Protein AF-A0A0K8Q2C2-F1 (afdb_monomer_lite)

Sequence (128 aa):
MTALRSRTLRSPFVLIAGAVLIWFVTAFLIWPNANLLIATFFPNGAFSLRAVDKLLSSPRAMRSLGNSFLLALALSVTVNIVGVFIVLVTGYFRIRGARLLWLGYATTFIYGGIVLAAGYKFIYGPDG

Radius of gyration: 24.02 Å; chains: 1; bounding box: 48×55×51 Å

Secondary structure (DSSP, 8-state):
--TTHHHHTT-HHHHHHHHHHHHHHIIIIIHHHHHHHHHHH-GGGS---HHHHHHHT-HHHHHHHHHHHHHHHHHHHHHHHHHHHHHIIIIIS--TTHHHHHHHHHHTTTS-HHHHHHHHHHHHTTT-

Structure (mmCIF, N/CA/C/O backbone):
data_AF-A0A0K8Q2C2-F1
#
_entry.id   AF-A0A0K8Q2C2-F1
#
loop_
_atom_site.group_PDB
_atom_site.id
_atom_site.type_symbol
_atom_site.label_atom_id
_atom_site.label_alt_id
_atom_site.label_comp_id
_atom_site.label_asym_id
_atom_site.label_entity_id
_atom_site.label_seq_id
_atom_site.pdbx_PDB_ins_code
_atom_site.Cartn_x
_atom_site.Cartn_y
_atom_site.Cartn_z
_atom_site.occupancy
_atom_site.B_iso_or_equiv
_atom_site.auth_seq_id
_atom_site.auth_comp_id
_atom_site.auth_asym_id
_atom_site.auth_atom_id
_atom_site.pdbx_PDB_model_num
ATOM 1 N N . MET A 1 1 ? -14.617 -31.394 -7.134 1.00 49.84 1 MET A N 1
ATOM 2 C CA . MET A 1 1 ? -14.225 -30.023 -7.556 1.00 49.84 1 MET A CA 1
ATOM 3 C C . MET A 1 1 ? -13.998 -29.858 -9.071 1.00 49.84 1 MET A C 1
ATOM 5 O O . MET A 1 1 ? -13.701 -28.758 -9.509 1.00 49.84 1 MET A O 1
ATOM 9 N N . THR A 1 2 ? -14.199 -30.884 -9.905 1.00 54.44 2 THR A N 1
ATOM 10 C CA . THR A 1 2 ? -13.995 -30.831 -11.372 1.00 54.44 2 THR A CA 1
ATOM 11 C C . THR A 1 2 ? -15.248 -30.462 -12.184 1.00 54.44 2 THR A C 1
ATOM 13 O O . THR A 1 2 ? -15.125 -29.980 -13.305 1.00 54.44 2 THR A O 1
ATOM 16 N N . ALA A 1 3 ? -16.454 -30.607 -11.621 1.00 52.19 3 ALA A N 1
ATOM 17 C CA . ALA A 1 3 ? -17.717 -30.387 -12.342 1.00 52.19 3 ALA A CA 1
ATOM 18 C C . ALA A 1 3 ? -18.178 -28.913 -12.436 1.00 52.19 3 ALA A C 1
ATOM 20 O O . ALA A 1 3 ? -18.940 -28.562 -13.330 1.00 52.19 3 ALA A O 1
ATOM 21 N N . LEU A 1 4 ? -17.707 -28.027 -11.548 1.00 55.41 4 LEU A N 1
ATOM 22 C CA . LEU A 1 4 ? -18.048 -26.592 -11.585 1.00 55.41 4 LEU A CA 1
ATOM 23 C C . LEU A 1 4 ? -17.277 -25.834 -12.680 1.00 55.41 4 LEU A C 1
ATOM 25 O O . LEU A 1 4 ? -17.818 -24.914 -13.288 1.00 55.41 4 LEU A O 1
ATOM 29 N N . ARG A 1 5 ? -16.046 -26.267 -12.989 1.00 56.41 5 ARG A N 1
ATOM 30 C CA . ARG A 1 5 ? -15.180 -25.656 -14.015 1.00 56.41 5 ARG A CA 1
ATOM 31 C C . ARG A 1 5 ? -15.726 -25.841 -15.435 1.00 56.41 5 ARG A C 1
ATOM 33 O O . ARG A 1 5 ? -15.499 -24.997 -16.293 1.00 56.41 5 ARG A O 1
ATOM 40 N N . SER A 1 6 ? -16.461 -26.925 -15.688 1.00 56.03 6 SER A N 1
ATOM 41 C CA . SER A 1 6 ? -16.988 -27.243 -17.020 1.00 56.03 6 SER A CA 1
ATOM 42 C C . SER A 1 6 ? -18.302 -26.531 -17.361 1.00 56.03 6 SER A C 1
ATOM 44 O O . SER A 1 6 ? -18.624 -26.431 -18.542 1.00 56.03 6 SER A O 1
ATOM 46 N N . ARG A 1 7 ? -19.052 -26.005 -16.377 1.00 57.38 7 ARG A N 1
ATOM 47 C CA . ARG A 1 7 ? -20.263 -25.194 -16.628 1.00 57.38 7 ARG A CA 1
ATOM 48 C C . ARG A 1 7 ? -19.959 -23.710 -16.844 1.00 57.38 7 ARG A C 1
ATOM 50 O O . ARG A 1 7 ? -20.588 -23.099 -17.700 1.00 57.38 7 ARG A O 1
ATOM 57 N N . THR A 1 8 ? -18.990 -23.136 -16.131 1.00 59.12 8 THR A N 1
ATOM 58 C CA . THR A 1 8 ? -18.633 -21.710 -16.268 1.00 59.12 8 THR A CA 1
ATOM 59 C C . THR A 1 8 ? -17.943 -21.392 -17.598 1.00 59.12 8 THR A C 1
ATOM 61 O O . THR A 1 8 ? -18.231 -20.360 -18.198 1.00 59.12 8 THR A O 1
ATOM 64 N N . LEU A 1 9 ? -17.123 -22.314 -18.120 1.00 58.50 9 LEU A N 1
ATOM 65 C CA . LEU A 1 9 ? -16.446 -22.195 -19.423 1.00 58.50 9 LEU A CA 1
ATOM 66 C C . LEU A 1 9 ? -17.370 -22.372 -20.644 1.00 58.50 9 LEU A C 1
ATOM 68 O O . LEU A 1 9 ? -16.919 -22.201 -21.769 1.00 58.50 9 LEU A O 1
ATOM 72 N N . ARG A 1 10 ? -18.646 -22.732 -20.451 1.00 62.50 10 ARG A N 1
ATOM 73 C CA . ARG A 1 10 ? -19.615 -22.905 -21.551 1.00 62.50 10 ARG A CA 1
ATOM 74 C C . ARG A 1 10 ? -20.458 -21.667 -21.820 1.00 62.50 10 ARG A C 1
ATOM 76 O O . ARG A 1 10 ? -21.083 -21.594 -22.872 1.00 62.50 10 ARG A O 1
ATOM 83 N N . SER A 1 11 ? -20.509 -20.713 -20.887 1.00 77.31 11 SER A N 1
ATOM 84 C CA . SER A 1 11 ? -21.263 -19.485 -21.130 1.00 77.31 11 SER A CA 1
ATOM 85 C C . SER A 1 11 ? -20.397 -18.517 -21.951 1.00 77.31 11 SER A C 1
ATOM 87 O O . SER A 1 11 ? -19.309 -18.147 -21.495 1.00 77.31 11 SER A O 1
ATOM 89 N N . PRO A 1 12 ? -20.845 -18.091 -23.146 1.00 81.50 12 PRO A N 1
ATOM 90 C CA . PRO A 1 12 ? -20.072 -17.176 -23.985 1.00 81.50 12 PRO A CA 1
ATOM 91 C C . PRO A 1 12 ? -19.827 -15.840 -23.272 1.00 81.50 12 PRO A C 1
ATOM 93 O O . PRO A 1 12 ? -18.768 -15.243 -23.419 1.00 81.50 12 PRO A O 1
ATOM 96 N N . PHE A 1 13 ? -20.759 -15.418 -22.413 1.00 87.00 13 PHE A N 1
ATOM 97 C CA . PHE A 1 13 ? -20.643 -14.195 -21.626 1.00 87.00 13 PHE A CA 1
ATOM 98 C C . PHE A 1 13 ? -19.473 -14.219 -20.629 1.00 87.00 13 PHE A C 1
ATOM 100 O O . PHE A 1 13 ? -18.710 -13.260 -20.573 1.00 87.00 13 PHE A O 1
ATOM 107 N N . VAL A 1 14 ? -19.275 -15.311 -19.877 1.00 87.75 14 VAL A N 1
ATOM 108 C CA . VAL A 1 14 ? -18.143 -15.422 -18.931 1.00 87.75 14 VAL A CA 1
ATOM 109 C C . VAL A 1 14 ? -16.810 -15.499 -19.668 1.00 87.75 14 VAL A C 1
ATOM 111 O O . VAL A 1 14 ? -15.824 -14.944 -19.191 1.00 87.75 14 VAL A O 1
ATOM 114 N N . LEU A 1 15 ? -16.771 -16.139 -20.840 1.00 88.44 15 LEU A N 1
ATOM 115 C CA . LEU A 1 15 ? -15.564 -16.170 -21.668 1.00 88.44 15 LEU A CA 1
ATOM 116 C C . LEU A 1 15 ? -15.198 -14.773 -22.177 1.00 88.44 15 LEU A C 1
ATOM 118 O O . LEU A 1 15 ? -14.040 -14.377 -22.069 1.00 88.44 15 LEU A O 1
ATOM 122 N N . ILE A 1 16 ? -16.178 -14.011 -22.668 1.00 92.38 16 ILE A N 1
ATOM 123 C CA . ILE A 1 16 ? -15.970 -12.631 -23.127 1.00 92.38 16 ILE A CA 1
ATOM 124 C C . ILE A 1 16 ? -15.552 -11.737 -21.957 1.00 92.38 16 ILE A C 1
ATOM 126 O O . ILE A 1 16 ? -14.543 -11.045 -22.053 1.00 92.38 16 ILE A O 1
ATOM 130 N N . ALA A 1 17 ? -16.270 -11.783 -20.831 1.00 92.62 17 ALA A N 1
ATOM 131 C CA . ALA A 1 17 ? -15.926 -11.007 -19.641 1.00 92.62 17 ALA A CA 1
ATOM 132 C C . ALA A 1 17 ? -14.525 -11.361 -19.115 1.00 92.62 17 ALA A C 1
ATOM 134 O O . ALA A 1 17 ? -13.750 -10.471 -18.769 1.00 92.62 17 ALA A O 1
ATOM 135 N N . GLY A 1 18 ? -14.169 -12.648 -19.114 1.00 93.19 18 GLY A N 1
ATOM 136 C CA . GLY A 1 18 ? -12.834 -13.120 -18.758 1.00 93.19 18 GLY A CA 1
ATOM 137 C C . GLY A 1 18 ? -11.759 -12.621 -19.722 1.00 93.19 18 GLY A C 1
ATOM 138 O O . GLY A 1 18 ? -10.721 -12.145 -19.273 1.00 93.19 18 GLY A O 1
ATOM 139 N N . ALA A 1 19 ? -12.011 -12.662 -21.032 1.00 94.44 19 ALA A N 1
ATOM 140 C CA . ALA A 1 19 ? -11.087 -12.148 -22.041 1.00 94.44 19 ALA A CA 1
ATOM 141 C C . ALA A 1 19 ? -10.873 -10.632 -21.903 1.00 94.44 19 ALA A C 1
ATOM 143 O O . ALA A 1 19 ? -9.731 -10.175 -21.931 1.00 94.44 19 ALA A O 1
ATOM 144 N N . VAL A 1 20 ? -11.944 -9.863 -21.679 1.00 96.44 20 VAL A N 1
ATOM 145 C CA . VAL A 1 20 ? -11.869 -8.414 -21.426 1.00 96.44 20 VAL A CA 1
ATOM 146 C C . VAL A 1 20 ? -11.095 -8.125 -20.143 1.00 96.44 20 VAL A C 1
ATOM 148 O O . VAL A 1 20 ? -10.234 -7.250 -20.144 1.00 96.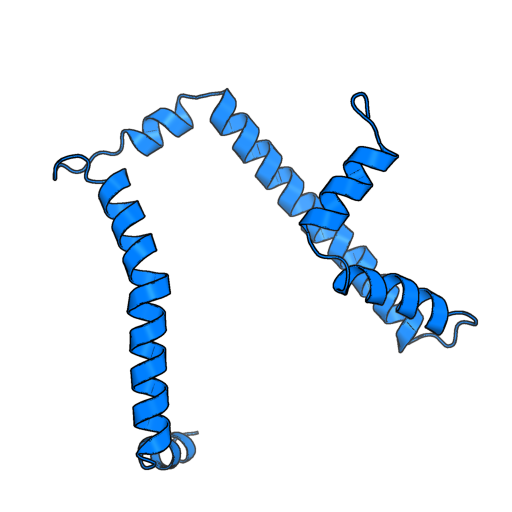44 20 VAL A O 1
ATOM 151 N N . LEU A 1 21 ? -11.344 -8.873 -19.065 1.00 95.94 21 LEU A N 1
ATOM 152 C CA . LEU A 1 21 ? -10.621 -8.709 -17.805 1.00 95.94 21 LEU A CA 1
ATOM 153 C C . LEU A 1 21 ? -9.127 -9.017 -17.973 1.00 95.94 21 LEU A C 1
ATOM 155 O O . LEU A 1 21 ? -8.291 -8.244 -17.513 1.00 95.94 21 LEU A O 1
ATOM 159 N N . ILE A 1 22 ? -8.784 -10.114 -18.654 1.00 96.50 22 ILE A N 1
ATOM 160 C CA . ILE A 1 22 ? -7.392 -10.488 -18.934 1.00 96.50 22 ILE A CA 1
ATOM 161 C C . ILE A 1 22 ? -6.712 -9.407 -19.774 1.00 96.50 22 ILE A C 1
ATOM 163 O O . ILE A 1 22 ? -5.602 -8.990 -19.442 1.00 96.50 22 ILE A O 1
ATOM 167 N N . TRP A 1 23 ? -7.374 -8.927 -20.828 1.00 96.69 23 TRP A N 1
ATOM 168 C CA . TRP A 1 23 ? -6.863 -7.836 -21.653 1.00 96.69 23 TRP A CA 1
ATOM 169 C C . TRP A 1 23 ? -6.648 -6.566 -20.825 1.00 96.69 23 TRP A C 1
ATOM 171 O O . TRP A 1 23 ? -5.570 -5.981 -20.885 1.00 96.69 23 TRP A O 1
ATOM 181 N N . PHE A 1 24 ? -7.617 -6.188 -19.988 1.00 97.50 24 PHE A N 1
ATOM 182 C CA . PHE A 1 24 ? -7.540 -5.000 -19.141 1.00 97.50 24 PHE A CA 1
ATOM 183 C C . PHE A 1 24 ? -6.396 -5.094 -18.124 1.00 97.50 24 PHE A C 1
ATOM 185 O O . PHE A 1 24 ? -5.568 -4.190 -18.038 1.00 97.50 24 PHE A O 1
ATOM 192 N N . VAL A 1 25 ? -6.290 -6.209 -17.395 1.00 97.06 25 VAL A N 1
ATOM 193 C CA . VAL A 1 25 ? -5.190 -6.445 -16.445 1.00 97.06 25 VAL A CA 1
ATOM 194 C C . VAL A 1 25 ? -3.844 -6.419 -17.170 1.00 97.06 25 VAL A C 1
ATOM 196 O O . VAL A 1 25 ? -2.897 -5.792 -16.697 1.00 97.06 25 VAL A O 1
ATOM 199 N N . THR A 1 26 ? -3.752 -7.046 -18.341 1.00 96.50 26 THR A N 1
ATOM 200 C CA . THR A 1 26 ? -2.500 -7.085 -19.103 1.00 96.50 26 THR A CA 1
ATOM 201 C C . THR A 1 26 ? -2.106 -5.695 -19.599 1.00 96.50 26 THR A C 1
ATOM 203 O O . THR A 1 26 ? -0.965 -5.283 -19.401 1.00 96.50 26 THR A O 1
ATOM 206 N N . ALA A 1 27 ? -3.038 -4.948 -20.188 1.00 95.94 27 ALA A N 1
ATOM 207 C CA . ALA A 1 27 ? -2.773 -3.642 -20.782 1.00 95.94 27 ALA A CA 1
ATOM 208 C C . ALA A 1 27 ? -2.518 -2.547 -19.736 1.00 95.94 27 ALA A C 1
ATOM 210 O O . ALA A 1 27 ? -1.608 -1.740 -19.910 1.00 95.94 27 ALA A O 1
ATOM 211 N N . PHE A 1 28 ? -3.292 -2.517 -18.647 1.00 96.06 28 PHE A N 1
ATOM 212 C CA . PHE A 1 28 ? -3.257 -1.414 -17.678 1.00 96.06 28 PHE A CA 1
ATOM 213 C C . PHE A 1 28 ? -2.453 -1.712 -16.417 1.00 96.06 28 PHE A C 1
ATOM 215 O O . PHE A 1 28 ? -2.022 -0.777 -15.748 1.00 96.06 28 PHE A O 1
ATOM 222 N N . LEU A 1 29 ? -2.232 -2.985 -16.082 1.00 94.88 29 LEU A N 1
ATOM 223 C CA . LEU A 1 29 ? -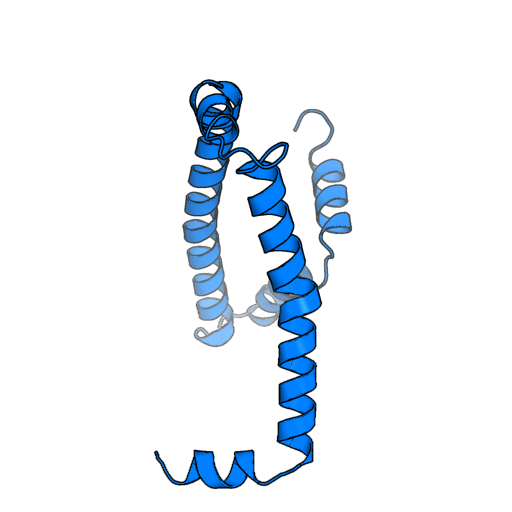1.489 -3.362 -14.881 1.00 94.88 29 LEU A CA 1
ATOM 224 C C . LEU A 1 29 ? -0.126 -3.954 -15.238 1.00 94.88 29 LEU A C 1
ATOM 226 O O . LEU A 1 29 ? 0.893 -3.476 -14.748 1.00 94.88 29 LEU A O 1
ATOM 230 N N . ILE A 1 30 ? -0.076 -4.954 -16.118 1.00 96.31 30 ILE A N 1
ATOM 231 C CA . ILE A 1 30 ? 1.175 -5.676 -16.400 1.00 96.31 30 ILE A CA 1
ATOM 232 C C . ILE A 1 30 ? 2.091 -4.862 -17.318 1.00 96.31 30 ILE A C 1
ATOM 234 O O . ILE A 1 30 ? 3.247 -4.626 -16.974 1.00 96.31 30 ILE A O 1
ATOM 238 N N . TRP A 1 31 ? 1.582 -4.400 -18.462 1.00 95.62 31 TRP A N 1
ATOM 239 C CA . TRP A 1 31 ? 2.365 -3.693 -19.478 1.00 95.62 31 TRP A CA 1
ATOM 240 C C . TRP A 1 31 ? 3.105 -2.442 -18.963 1.00 95.62 31 TRP A C 1
ATOM 242 O O . TRP A 1 31 ? 4.310 -2.341 -19.204 1.00 95.62 31 TRP A O 1
ATOM 252 N N . PRO A 1 32 ? 2.480 -1.499 -18.224 1.00 95.94 32 PRO A N 1
ATOM 253 C CA . PRO A 1 32 ? 3.202 -0.328 -17.720 1.00 95.94 32 PRO A CA 1
ATOM 254 C C . PRO A 1 32 ? 4.283 -0.691 -16.694 1.00 95.94 32 PRO A C 1
ATOM 256 O O . PRO A 1 32 ? 5.371 -0.121 -16.737 1.00 95.94 32 PRO A O 1
ATOM 259 N N . ASN A 1 33 ? 4.028 -1.667 -15.815 1.00 96.12 33 ASN A N 1
ATOM 260 C CA . ASN A 1 33 ? 5.026 -2.124 -14.844 1.00 96.12 33 ASN A CA 1
ATOM 261 C C . ASN A 1 33 ? 6.188 -2.857 -15.532 1.00 96.12 33 ASN A C 1
ATOM 263 O O . ASN A 1 33 ? 7.346 -2.637 -15.181 1.00 96.12 33 ASN A O 1
ATOM 267 N N . ALA A 1 34 ? 5.907 -3.668 -16.554 1.00 94.25 34 ALA A N 1
ATOM 268 C CA . ALA A 1 34 ? 6.939 -4.306 -17.366 1.00 94.25 34 ALA A CA 1
ATOM 269 C C . ALA A 1 34 ? 7.812 -3.264 -18.086 1.00 94.25 34 ALA A C 1
ATOM 271 O O . ALA A 1 34 ? 9.037 -3.352 -18.030 1.00 94.25 34 ALA A O 1
ATOM 272 N N . ASN A 1 35 ? 7.205 -2.235 -18.6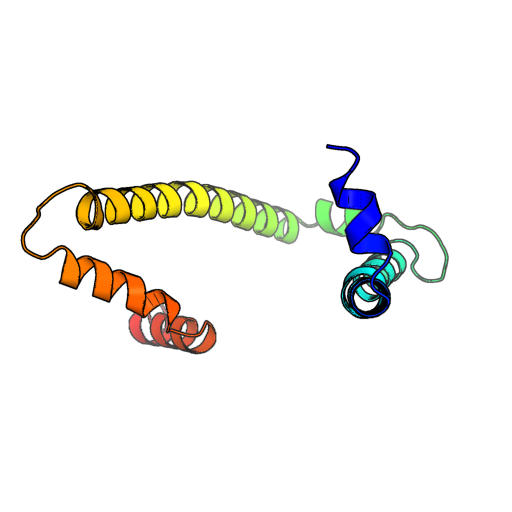86 1.00 93.62 35 ASN A N 1
ATOM 273 C CA . ASN A 1 35 ? 7.948 -1.146 -19.324 1.00 93.62 35 ASN A CA 1
ATOM 274 C C . ASN A 1 35 ? 8.806 -0.355 -18.333 1.00 93.62 35 ASN A C 1
ATOM 276 O O . ASN A 1 35 ? 9.934 -0.003 -18.666 1.00 93.62 35 ASN A O 1
ATOM 280 N N . LEU A 1 36 ? 8.314 -0.109 -17.114 1.00 92.44 36 LEU A N 1
ATOM 281 C CA . LEU A 1 36 ? 9.099 0.522 -16.049 1.00 92.44 36 LEU A CA 1
ATOM 282 C C . LEU A 1 36 ? 10.353 -0.311 -15.745 1.00 92.44 36 LEU A C 1
ATOM 284 O O . LEU A 1 36 ? 11.462 0.228 -15.712 1.00 92.44 36 LEU A O 1
ATOM 288 N N . LEU A 1 37 ? 10.198 -1.627 -15.580 1.00 91.50 37 LEU A N 1
ATOM 289 C CA . LEU A 1 37 ? 11.322 -2.529 -15.326 1.00 91.50 37 LEU A CA 1
ATOM 290 C C . LEU A 1 37 ? 12.316 -2.532 -16.492 1.00 91.50 37 LEU A C 1
ATOM 292 O O . LEU A 1 37 ? 13.516 -2.396 -16.260 1.00 91.50 37 LEU A O 1
ATOM 296 N N . ILE A 1 38 ? 11.837 -2.612 -17.737 1.00 90.69 38 ILE A N 1
ATOM 297 C CA . ILE A 1 38 ? 12.693 -2.563 -18.931 1.00 90.69 38 ILE A CA 1
ATOM 298 C C . ILE A 1 38 ? 13.449 -1.232 -18.995 1.00 90.69 38 ILE A C 1
ATOM 300 O O . ILE A 1 38 ? 14.664 -1.236 -19.152 1.00 90.69 38 ILE A O 1
ATOM 304 N N . ALA A 1 39 ? 12.781 -0.095 -18.797 1.00 88.75 39 ALA A N 1
ATOM 305 C CA . ALA A 1 39 ? 13.432 1.216 -18.793 1.00 88.75 39 ALA A CA 1
ATOM 306 C C . ALA A 1 39 ? 14.473 1.364 -17.666 1.00 88.75 39 ALA A C 1
ATOM 308 O O . ALA A 1 39 ? 15.475 2.057 -17.832 1.00 88.75 39 ALA A O 1
ATOM 309 N N . THR A 1 40 ? 14.253 0.699 -16.528 1.00 89.12 40 THR A N 1
ATOM 310 C CA . THR A 1 40 ? 15.150 0.758 -15.364 1.00 89.12 40 THR A CA 1
ATOM 311 C C . THR A 1 40 ? 16.378 -0.136 -15.525 1.00 89.12 40 THR A C 1
ATOM 313 O O . THR A 1 40 ? 17.485 0.287 -15.189 1.00 89.12 40 THR A O 1
ATOM 316 N N . PHE A 1 41 ? 16.194 -1.359 -16.032 1.00 90.56 41 PHE A N 1
ATOM 317 C CA . PHE A 1 41 ? 17.244 -2.379 -16.114 1.00 90.56 41 PHE A CA 1
ATOM 318 C C . PHE A 1 41 ? 17.880 -2.513 -17.500 1.00 90.56 41 PHE A C 1
ATOM 320 O O . PHE A 1 41 ? 18.971 -3.061 -17.588 1.00 90.56 41 PHE A O 1
ATOM 327 N N . PHE A 1 42 ? 17.256 -2.010 -18.567 1.00 89.31 42 PHE A N 1
ATOM 328 C CA . PHE A 1 42 ? 17.790 -2.005 -19.936 1.00 89.31 42 PHE A CA 1
ATOM 329 C C . PHE A 1 42 ? 17.877 -0.585 -20.524 1.00 89.31 42 PHE A C 1
ATOM 331 O O . PHE A 1 42 ? 17.308 -0.317 -21.590 1.00 89.31 42 PHE A O 1
ATOM 338 N N . PRO A 1 43 ? 18.581 0.360 -19.870 1.00 80.81 43 PRO A N 1
ATOM 339 C CA . PRO A 1 43 ? 18.789 1.680 -20.448 1.00 80.81 43 PRO A CA 1
ATOM 340 C C . PRO A 1 43 ? 19.524 1.541 -21.791 1.00 80.81 43 PRO A C 1
ATOM 342 O O . PRO A 1 43 ? 20.625 0.997 -21.860 1.00 80.81 43 PRO A O 1
ATOM 345 N N . ASN A 1 44 ? 18.903 2.025 -22.868 1.00 80.06 44 ASN A N 1
ATOM 346 C CA . ASN A 1 44 ? 19.413 1.945 -24.245 1.00 80.06 44 ASN A CA 1
ATOM 347 C C . ASN A 1 44 ? 19.614 0.511 -24.782 1.00 80.06 44 ASN A C 1
ATOM 349 O O . ASN A 1 44 ? 20.445 0.294 -25.661 1.00 80.06 44 ASN A O 1
ATOM 353 N N . GLY A 1 45 ? 18.874 -0.474 -24.260 1.00 78.62 45 GLY A N 1
ATOM 354 C CA . GLY A 1 45 ? 18.931 -1.867 -24.728 1.00 78.62 45 GLY A CA 1
ATOM 355 C C . GLY A 1 45 ? 20.068 -2.706 -24.133 1.00 78.62 45 GLY A C 1
ATOM 356 O O . GLY A 1 45 ? 20.152 -3.896 -24.424 1.00 78.62 45 GLY A O 1
ATOM 357 N N . ALA A 1 46 ? 20.905 -2.128 -23.265 1.00 84.25 46 ALA A N 1
ATOM 358 C CA . ALA A 1 46 ? 21.941 -2.851 -22.532 1.00 84.25 46 ALA A CA 1
ATOM 359 C C . ALA A 1 46 ? 21.509 -3.093 -21.082 1.00 84.25 46 ALA A C 1
ATOM 361 O O . ALA A 1 46 ? 21.091 -2.162 -20.394 1.00 84.25 46 ALA A O 1
ATOM 362 N N . PHE A 1 47 ? 21.638 -4.335 -20.608 1.00 87.31 47 PHE A N 1
ATOM 363 C CA . PHE A 1 47 ? 21.336 -4.670 -19.218 1.00 87.31 47 PHE A CA 1
ATOM 364 C C . PHE A 1 47 ? 22.273 -3.920 -18.258 1.00 87.31 47 PHE A C 1
ATOM 366 O O . PHE A 1 47 ? 23.492 -3.935 -18.428 1.00 87.31 47 PHE A O 1
ATOM 373 N N . SER A 1 48 ? 21.710 -3.263 -17.245 1.00 87.62 48 SER A N 1
ATOM 374 C CA . SER A 1 48 ? 22.435 -2.415 -16.304 1.00 87.62 48 SER A CA 1
ATOM 375 C C . SER A 1 48 ? 21.854 -2.516 -14.898 1.00 87.62 48 SER A C 1
ATOM 377 O O . SER A 1 48 ? 20.683 -2.227 -14.663 1.00 87.62 48 SER A O 1
ATOM 379 N N . LEU A 1 49 ? 22.714 -2.846 -13.933 1.00 86.69 49 LEU A N 1
ATOM 380 C CA . LEU A 1 49 ? 22.395 -2.823 -12.500 1.00 86.69 49 LEU A CA 1
ATOM 381 C C . LEU A 1 49 ? 22.665 -1.459 -11.851 1.00 86.69 49 LEU A C 1
ATOM 383 O O . LEU A 1 49 ? 22.497 -1.292 -10.646 1.00 86.69 49 LEU A O 1
ATOM 387 N N . ARG A 1 50 ? 22.996 -0.441 -12.655 1.00 85.62 50 ARG A N 1
ATOM 388 C CA . ARG A 1 50 ? 23.346 0.902 -12.177 1.00 8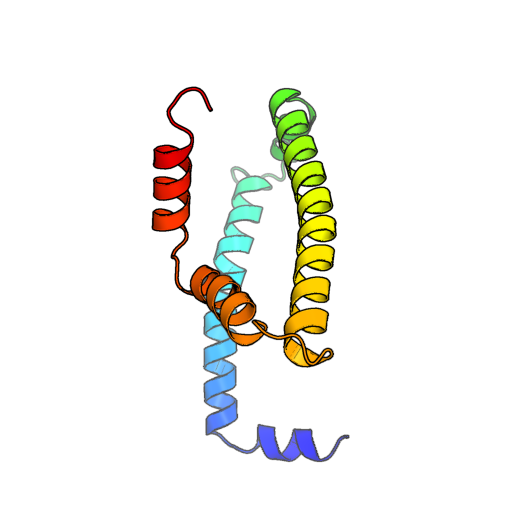5.62 50 ARG A CA 1
ATOM 389 C C . ARG A 1 50 ? 22.261 1.543 -11.308 1.00 85.62 50 ARG A C 1
ATOM 391 O O . ARG A 1 50 ? 22.580 2.366 -10.454 1.00 85.62 50 ARG A O 1
ATOM 398 N N . ALA A 1 51 ? 20.990 1.213 -11.537 1.00 84.56 51 ALA A N 1
ATOM 399 C CA . ALA A 1 51 ? 19.888 1.679 -10.699 1.00 84.56 51 ALA A CA 1
ATOM 400 C C . ALA A 1 51 ? 20.001 1.136 -9.265 1.00 84.56 51 ALA A C 1
ATOM 402 O O . ALA A 1 51 ? 19.877 1.901 -8.311 1.00 84.56 51 ALA A O 1
ATOM 403 N N . VAL A 1 52 ? 20.310 -0.155 -9.118 1.00 88.00 52 VAL A N 1
ATOM 404 C CA . VAL A 1 52 ? 20.529 -0.806 -7.820 1.00 88.00 52 VAL A CA 1
ATOM 405 C C . VAL A 1 52 ? 21.784 -0.245 -7.159 1.00 88.00 52 VAL A C 1
ATOM 407 O O . VAL A 1 52 ? 21.718 0.171 -6.005 1.00 88.00 52 VAL A O 1
ATOM 410 N N . ASP A 1 53 ? 22.885 -0.125 -7.903 1.00 87.00 53 ASP A N 1
ATOM 411 C CA . ASP A 1 53 ? 24.132 0.434 -7.370 1.00 87.00 53 ASP A CA 1
ATOM 412 C C . ASP A 1 53 ? 23.935 1.859 -6.851 1.00 87.00 53 ASP A C 1
ATOM 414 O O . ASP A 1 53 ? 24.357 2.167 -5.742 1.00 87.00 53 ASP A O 1
ATOM 418 N N . LYS A 1 54 ? 23.227 2.722 -7.596 1.00 87.75 54 LYS A N 1
ATOM 419 C CA . LYS A 1 54 ? 22.905 4.091 -7.155 1.00 87.75 54 LYS A CA 1
ATOM 420 C C . LYS A 1 54 ? 22.023 4.129 -5.908 1.00 87.75 54 LYS A C 1
ATOM 422 O O . LYS A 1 54 ? 22.159 5.052 -5.103 1.00 87.75 54 LYS A O 1
ATOM 427 N N . LEU A 1 55 ? 21.089 3.187 -5.771 1.00 90.31 55 LEU A N 1
ATOM 428 C CA . LEU A 1 55 ? 20.238 3.086 -4.586 1.00 90.31 55 LEU A CA 1
ATOM 429 C C . LEU A 1 55 ? 21.074 2.693 -3.366 1.00 90.31 55 LEU A C 1
ATOM 431 O O . LEU A 1 55 ? 21.031 3.394 -2.356 1.00 90.31 55 LEU A O 1
ATOM 435 N N . LEU A 1 56 ? 21.880 1.635 -3.488 1.00 91.12 56 LEU A N 1
ATOM 436 C CA . LEU A 1 56 ? 22.726 1.126 -2.405 1.00 91.12 56 LEU A CA 1
ATOM 437 C C . LEU A 1 56 ? 23.850 2.100 -2.035 1.00 91.12 56 LEU A C 1
ATOM 439 O O . LEU A 1 56 ? 24.160 2.272 -0.857 1.00 91.12 56 LEU A O 1
ATOM 443 N N . SER A 1 57 ? 24.429 2.788 -3.020 1.00 92.12 57 SER A N 1
ATOM 444 C CA . SER A 1 57 ? 25.498 3.765 -2.807 1.00 92.12 57 SER A CA 1
ATOM 445 C C . SER A 1 57 ? 24.999 5.092 -2.238 1.00 92.12 57 SER A C 1
ATOM 447 O O . SER A 1 57 ? 25.818 5.955 -1.932 1.00 92.12 57 SER A O 1
ATOM 449 N N . SER A 1 58 ? 23.683 5.311 -2.153 1.00 94.94 58 SER A N 1
ATOM 450 C CA . SER A 1 58 ? 23.090 6.546 -1.642 1.00 94.94 58 SER A CA 1
ATOM 451 C C . SER A 1 58 ? 22.655 6.358 -0.187 1.00 94.94 58 SER A C 1
ATOM 453 O O . SER A 1 58 ? 21.587 5.793 0.071 1.00 94.94 58 SER A O 1
ATOM 455 N N . PRO A 1 59 ? 23.399 6.904 0.800 1.00 90.94 59 PRO A N 1
ATOM 456 C CA . PRO A 1 59 ? 23.016 6.798 2.207 1.00 90.94 59 PRO A CA 1
ATOM 457 C C . PRO A 1 59 ? 21.645 7.417 2.480 1.00 90.94 59 PRO A C 1
ATOM 459 O O . PRO A 1 59 ? 20.918 6.963 3.358 1.00 90.94 59 PRO A O 1
ATOM 462 N N . ARG A 1 60 ? 21.269 8.451 1.717 1.00 93.38 60 ARG A N 1
ATOM 463 C CA . ARG A 1 60 ? 19.953 9.092 1.823 1.00 93.38 60 ARG A CA 1
ATOM 464 C C . ARG A 1 60 ? 18.837 8.160 1.349 1.00 93.38 60 ARG A C 1
ATOM 466 O O . ARG A 1 60 ? 17.841 8.028 2.054 1.00 93.38 60 ARG A O 1
ATOM 473 N N . ALA A 1 61 ? 19.012 7.500 0.200 1.00 92.06 61 ALA A N 1
ATOM 474 C CA . ALA A 1 61 ? 18.022 6.560 -0.328 1.00 92.06 61 ALA A CA 1
ATOM 475 C C . ALA A 1 61 ? 17.857 5.352 0.605 1.00 92.06 61 ALA A C 1
ATOM 477 O O . ALA A 1 61 ? 16.734 5.012 0.969 1.00 92.06 61 ALA A O 1
ATOM 478 N N . MET A 1 62 ? 18.968 4.781 1.082 1.00 96.06 62 MET A N 1
ATOM 479 C CA . MET A 1 62 ? 18.942 3.658 2.024 1.00 96.06 62 MET A CA 1
ATOM 480 C C . MET A 1 62 ? 18.290 4.020 3.363 1.00 96.06 62 MET A C 1
ATOM 482 O O . MET A 1 62 ? 17.492 3.241 3.882 1.00 96.06 62 MET A O 1
ATOM 486 N N . ARG A 1 63 ? 18.552 5.219 3.904 1.00 95.38 63 ARG A N 1
ATOM 487 C CA . ARG A 1 63 ? 17.874 5.707 5.120 1.00 95.38 63 ARG A CA 1
ATOM 488 C C . ARG A 1 63 ? 16.375 5.906 4.904 1.00 95.38 63 ARG A C 1
ATOM 490 O O . ARG A 1 63 ? 15.588 5.506 5.752 1.00 95.38 63 ARG A O 1
ATOM 497 N N . SER A 1 64 ? 15.967 6.492 3.778 1.00 95.12 64 SER A N 1
ATOM 498 C CA . SER A 1 64 ? 14.546 6.680 3.452 1.00 95.12 64 SER A CA 1
ATOM 499 C C . SER A 1 64 ? 13.807 5.344 3.300 1.00 95.12 64 SER A C 1
ATOM 501 O O . SER A 1 64 ? 12.698 5.191 3.821 1.00 95.12 64 SER A O 1
ATOM 503 N N . LEU A 1 65 ? 14.442 4.355 2.666 1.00 94.75 65 LEU A N 1
ATOM 504 C CA . LEU A 1 65 ? 13.910 2.998 2.551 1.00 94.75 65 LEU A CA 1
ATOM 505 C C . LEU A 1 65 ? 13.788 2.324 3.925 1.00 94.75 65 LEU A C 1
ATOM 507 O O . LEU A 1 65 ? 12.738 1.766 4.236 1.00 94.75 65 LEU A O 1
ATOM 511 N N . GLY A 1 66 ? 14.812 2.446 4.775 1.00 95.12 66 GLY A N 1
ATOM 512 C CA . GLY A 1 66 ? 14.776 1.950 6.154 1.00 95.12 66 GLY A CA 1
ATOM 513 C C . GLY A 1 66 ? 13.659 2.586 6.988 1.00 95.12 66 GLY A C 1
ATOM 514 O O . GLY A 1 66 ? 12.908 1.874 7.651 1.00 95.12 66 GLY A O 1
ATOM 515 N N . ASN A 1 67 ? 13.483 3.908 6.895 1.00 96.06 67 ASN A N 1
ATOM 516 C CA . ASN A 1 67 ? 12.396 4.619 7.574 1.00 96.06 67 ASN A CA 1
ATOM 517 C C . ASN A 1 67 ? 11.021 4.142 7.094 1.00 96.06 67 ASN A C 1
ATOM 519 O O . ASN A 1 67 ? 10.129 3.927 7.909 1.00 96.06 67 ASN A O 1
ATOM 523 N N . SER A 1 68 ? 10.857 3.939 5.785 1.00 96.62 68 SER A N 1
ATOM 524 C CA . SER A 1 68 ? 9.605 3.435 5.207 1.00 96.62 68 SER A CA 1
ATOM 525 C C . SER A 1 68 ? 9.300 2.017 5.685 1.00 96.62 68 SER A C 1
ATOM 527 O O . SER A 1 68 ? 8.157 1.707 6.008 1.00 96.62 68 SER A O 1
ATOM 529 N N . PHE A 1 69 ? 10.323 1.165 5.783 1.00 97.00 69 PHE A N 1
ATOM 530 C CA . PHE A 1 69 ? 10.183 -0.195 6.292 1.00 97.00 69 PHE A CA 1
ATOM 531 C C . PHE A 1 69 ? 9.796 -0.220 7.777 1.00 97.00 69 PHE A C 1
ATOM 533 O O . PHE A 1 69 ? 8.844 -0.905 8.155 1.00 97.00 69 PHE A O 1
ATOM 540 N N . LEU A 1 70 ? 10.483 0.566 8.612 1.00 96.75 70 LEU A N 1
ATOM 541 C CA . LEU A 1 70 ? 10.158 0.691 10.034 1.00 96.75 70 LEU A CA 1
ATOM 542 C C . LEU A 1 70 ? 8.735 1.224 10.230 1.00 96.75 70 LEU A C 1
ATOM 544 O O . LEU A 1 70 ? 7.976 0.675 11.026 1.00 96.75 70 LEU A O 1
ATOM 548 N N . LEU A 1 71 ? 8.363 2.258 9.471 1.00 97.00 71 LEU A N 1
ATOM 549 C CA . LEU A 1 71 ? 7.025 2.834 9.498 1.00 97.00 71 LEU A CA 1
ATOM 550 C C . LEU A 1 71 ? 5.966 1.807 9.083 1.00 97.00 71 LEU A C 1
ATOM 552 O O . LEU A 1 71 ? 4.946 1.691 9.756 1.00 97.00 71 LEU A O 1
ATOM 556 N N . ALA A 1 72 ? 6.207 1.034 8.022 1.00 97.06 72 ALA A N 1
ATOM 557 C CA . ALA A 1 72 ? 5.286 -0.005 7.571 1.00 97.06 72 ALA A CA 1
ATOM 558 C C . ALA A 1 72 ? 5.065 -1.080 8.645 1.00 97.06 72 ALA A C 1
ATOM 560 O O . ALA A 1 72 ? 3.927 -1.485 8.884 1.00 97.06 72 ALA A O 1
ATOM 561 N N . LEU A 1 73 ? 6.127 -1.508 9.335 1.00 97.31 73 LEU A N 1
ATOM 562 C CA . LEU A 1 73 ? 6.023 -2.481 10.421 1.00 97.31 73 LEU A CA 1
ATOM 563 C C . LEU A 1 73 ? 5.288 -1.898 11.636 1.00 97.31 73 LEU A C 1
ATOM 565 O O . LEU A 1 73 ? 4.370 -2.531 12.160 1.00 97.31 73 LEU A O 1
ATOM 569 N N . ALA A 1 74 ? 5.640 -0.679 12.050 1.00 97.19 74 ALA A N 1
ATOM 570 C CA . ALA A 1 74 ? 4.992 0.009 13.163 1.00 97.19 74 ALA A CA 1
ATOM 571 C C . ALA A 1 74 ? 3.495 0.234 12.898 1.00 97.19 74 ALA A C 1
ATOM 573 O O . ALA A 1 74 ? 2.663 -0.048 13.762 1.00 97.19 74 ALA A O 1
ATOM 574 N N . LEU A 1 75 ? 3.137 0.681 11.692 1.00 96.69 75 LEU A N 1
ATOM 575 C CA . LEU A 1 75 ? 1.745 0.844 11.277 1.00 96.69 75 LEU A CA 1
ATOM 576 C C . LEU A 1 75 ? 1.020 -0.495 11.211 1.00 96.69 75 LEU A C 1
ATOM 578 O O . LEU A 1 75 ? -0.083 -0.601 11.732 1.00 96.69 75 LEU A O 1
ATOM 582 N N . SER A 1 76 ? 1.635 -1.528 10.631 1.00 97.12 76 SER A N 1
ATOM 583 C CA . SER A 1 76 ? 1.027 -2.858 10.561 1.00 97.12 76 SER A CA 1
ATOM 584 C C . SER A 1 76 ? 0.640 -3.355 11.955 1.00 97.12 76 SER A C 1
ATOM 586 O O . SER A 1 76 ? -0.511 -3.725 12.178 1.00 97.12 76 SER A O 1
ATOM 588 N N . VAL A 1 77 ? 1.547 -3.279 12.931 1.00 97.44 77 VAL A N 1
ATOM 589 C CA . VAL A 1 77 ? 1.253 -3.724 14.300 1.00 97.44 77 VAL A CA 1
ATOM 590 C C . VAL A 1 77 ? 0.208 -2.829 14.973 1.00 97.44 77 VAL A C 1
ATOM 592 O O . VAL A 1 77 ? -0.796 -3.333 15.476 1.00 97.44 77 VAL A O 1
ATOM 595 N N . THR A 1 78 ? 0.401 -1.508 14.968 1.00 96.75 78 THR A N 1
ATOM 596 C CA . THR A 1 78 ? -0.483 -0.580 15.699 1.00 96.75 78 THR A CA 1
ATOM 597 C C . THR A 1 78 ? -1.899 -0.547 15.127 1.00 96.75 78 THR A C 1
ATOM 599 O O . THR A 1 78 ? -2.863 -0.625 15.889 1.00 96.75 78 THR A O 1
ATOM 602 N N . VAL A 1 79 ? -2.051 -0.518 13.800 1.00 95.06 79 VAL A N 1
ATOM 603 C CA . VAL A 1 79 ? -3.363 -0.519 13.136 1.00 95.06 79 VAL A CA 1
ATOM 604 C C . VAL A 1 79 ? -4.100 -1.830 13.384 1.00 95.06 79 VAL A C 1
ATOM 606 O O . VAL A 1 79 ? -5.301 -1.797 13.639 1.00 95.06 79 VAL A O 1
ATOM 609 N N . ASN A 1 80 ? -3.410 -2.976 13.372 1.00 96.62 80 ASN A N 1
ATOM 610 C CA . ASN A 1 80 ? -4.052 -4.254 13.685 1.00 96.62 80 ASN A CA 1
ATOM 611 C C . ASN A 1 80 ? -4.527 -4.310 15.142 1.00 96.62 80 ASN A C 1
ATOM 613 O O . ASN A 1 80 ? -5.661 -4.716 15.386 1.00 96.62 80 ASN A O 1
ATOM 617 N N . ILE A 1 81 ? -3.712 -3.856 16.101 1.00 96.75 81 ILE A N 1
ATOM 618 C CA . ILE A 1 81 ? -4.115 -3.798 17.517 1.00 96.75 81 ILE A CA 1
ATOM 619 C C . ILE A 1 81 ? -5.367 -2.925 17.681 1.00 96.75 81 ILE A C 1
ATOM 621 O O . ILE A 1 81 ? -6.351 -3.367 18.276 1.00 96.75 81 ILE A O 1
ATOM 625 N N . VAL A 1 82 ? -5.359 -1.712 17.119 1.00 93.69 82 VAL A N 1
ATOM 626 C CA . VAL A 1 82 ? -6.499 -0.783 17.194 1.00 93.69 82 VAL A CA 1
ATOM 627 C C . VAL A 1 82 ? -7.727 -1.349 16.475 1.00 93.69 82 VAL A C 1
ATOM 629 O O . VAL A 1 82 ? -8.831 -1.298 17.014 1.00 93.69 82 VAL A O 1
ATOM 632 N N . GLY A 1 83 ? -7.554 -1.931 15.288 1.00 91.25 83 GLY A N 1
ATOM 633 C CA . GLY A 1 83 ? -8.642 -2.513 14.504 1.00 91.25 83 GLY A CA 1
ATOM 634 C C . GLY A 1 83 ? -9.321 -3.678 15.221 1.00 91.25 83 GLY A C 1
ATOM 635 O O . GLY A 1 83 ? -10.545 -3.685 15.364 1.00 91.25 83 GLY A O 1
ATOM 636 N N . VAL A 1 84 ? -8.537 -4.627 15.744 1.00 93.19 84 VAL A N 1
ATOM 637 C CA . VAL A 1 84 ? -9.060 -5.756 16.531 1.00 93.19 84 VAL A CA 1
ATOM 638 C C . VAL A 1 84 ? -9.764 -5.253 17.790 1.00 93.19 84 VAL A C 1
ATOM 640 O O . VAL A 1 84 ? -10.867 -5.708 18.094 1.00 93.19 84 VAL A O 1
ATOM 643 N N . PHE A 1 85 ? -9.186 -4.274 18.490 1.00 91.62 85 PHE A N 1
ATOM 644 C CA . PHE A 1 85 ? -9.812 -3.661 19.661 1.00 91.62 85 PHE A CA 1
ATOM 645 C C . PHE A 1 85 ? -11.187 -3.055 19.340 1.00 91.62 85 PHE A C 1
ATOM 647 O O . PHE A 1 85 ? -12.161 -3.340 20.042 1.00 91.62 85 PHE A O 1
ATOM 654 N N . ILE A 1 86 ? -11.295 -2.269 18.263 1.00 89.50 86 ILE A N 1
ATOM 655 C CA . ILE A 1 86 ? -12.565 -1.660 17.844 1.00 89.50 86 ILE A CA 1
ATOM 656 C C . ILE A 1 86 ? -13.599 -2.746 17.536 1.00 89.50 86 ILE A C 1
ATOM 658 O O . ILE A 1 86 ? -14.739 -2.642 17.992 1.00 89.50 86 ILE A O 1
ATOM 662 N N . VAL A 1 87 ? -13.221 -3.810 16.823 1.00 89.88 87 VAL A N 1
ATOM 663 C CA . VAL A 1 87 ? -14.130 -4.930 16.519 1.00 89.88 87 VAL A CA 1
ATOM 664 C C . VAL A 1 87 ? -14.610 -5.627 17.796 1.00 89.88 87 VAL A C 1
ATOM 666 O O . VAL A 1 87 ? -15.805 -5.885 17.933 1.00 89.88 87 VAL A O 1
ATOM 669 N N . LEU A 1 88 ? -13.725 -5.877 18.765 1.00 89.38 88 LEU A N 1
ATOM 670 C CA . LEU A 1 88 ? -14.098 -6.499 20.041 1.00 89.38 88 LEU A CA 1
ATOM 671 C C . LEU A 1 88 ? -15.085 -5.632 20.835 1.00 89.38 88 LEU A C 1
ATOM 673 O O . LEU A 1 88 ? -16.115 -6.123 21.304 1.00 89.38 88 LEU A O 1
ATOM 677 N N . VAL A 1 89 ? -14.803 -4.337 20.962 1.00 87.75 89 VAL A N 1
ATOM 678 C CA . VAL A 1 89 ? -15.629 -3.399 21.739 1.00 87.75 89 VAL A CA 1
ATOM 679 C C . VAL A 1 89 ? -16.978 -3.126 21.075 1.00 87.75 89 VAL A C 1
ATOM 681 O O . VAL A 1 89 ? -17.975 -2.944 21.772 1.00 87.75 89 VAL A O 1
ATOM 684 N N . THR A 1 90 ? -17.024 -3.089 19.744 1.00 87.38 90 THR A N 1
ATOM 685 C CA . THR A 1 90 ? -18.252 -2.759 19.006 1.00 87.38 90 THR A CA 1
ATOM 686 C C . THR A 1 90 ? -19.122 -3.977 18.706 1.00 87.38 90 THR A C 1
ATOM 688 O O . THR A 1 90 ? -20.347 -3.854 18.714 1.00 87.38 90 THR A O 1
ATOM 691 N N . GLY A 1 91 ? -18.510 -5.136 18.451 1.00 80.38 91 GLY A N 1
ATOM 692 C CA . GLY A 1 91 ? -19.200 -6.346 18.005 1.00 80.38 91 GLY A CA 1
ATOM 693 C C . GLY A 1 91 ? -19.375 -7.426 19.072 1.00 80.38 91 GLY A C 1
ATOM 694 O O . GLY A 1 91 ? -20.372 -8.143 19.031 1.00 80.38 91 GLY A O 1
ATOM 695 N N . TYR A 1 92 ? -18.444 -7.557 20.024 1.00 80.12 92 TYR A N 1
ATOM 696 C CA . TYR A 1 92 ? -18.454 -8.670 20.984 1.00 80.12 92 TYR A CA 1
ATOM 697 C C . TYR A 1 92 ? -18.975 -8.265 22.370 1.00 80.12 92 TYR A C 1
ATOM 699 O O . TYR A 1 92 ? -19.754 -8.994 22.984 1.00 80.12 92 TYR A O 1
ATOM 707 N N . PHE A 1 93 ? -18.602 -7.082 22.864 1.00 79.38 93 PHE A N 1
ATOM 708 C CA . PHE A 1 93 ? -19.029 -6.611 24.182 1.00 79.38 93 PHE A CA 1
ATOM 709 C C . PHE A 1 93 ? -20.250 -5.682 24.110 1.00 79.38 93 PHE A C 1
ATOM 711 O O . PHE A 1 93 ? -20.307 -4.746 23.316 1.00 79.38 93 PHE A O 1
ATOM 718 N N . ARG A 1 94 ? -21.233 -5.882 25.002 1.00 71.25 94 ARG A N 1
ATOM 719 C CA . ARG A 1 94 ? -22.393 -4.977 25.147 1.00 71.25 94 ARG A CA 1
ATOM 720 C C . ARG A 1 94 ? -22.008 -3.726 25.942 1.00 71.25 94 ARG A C 1
ATOM 722 O O . ARG A 1 94 ? -22.421 -3.553 27.086 1.00 71.25 94 ARG A O 1
ATOM 729 N N . ILE A 1 95 ? -21.211 -2.855 25.332 1.00 78.94 95 ILE A N 1
ATOM 730 C CA . ILE A 1 95 ? -20.745 -1.602 25.937 1.00 78.94 95 ILE A CA 1
ATOM 731 C C . ILE A 1 95 ? -21.685 -0.451 25.543 1.00 78.94 95 ILE A C 1
ATOM 733 O O . ILE A 1 95 ? -22.038 -0.274 24.373 1.00 78.94 95 ILE A O 1
ATOM 737 N N . ARG A 1 96 ? -22.109 0.360 26.524 1.00 72.31 96 ARG A N 1
ATOM 738 C CA . ARG A 1 96 ? -22.864 1.599 26.266 1.00 72.31 96 ARG A CA 1
ATOM 739 C C . ARG A 1 96 ? -21.949 2.576 25.516 1.00 72.31 96 ARG A C 1
ATOM 741 O O . ARG A 1 96 ? -20.914 2.958 26.039 1.00 72.31 96 ARG A O 1
ATOM 748 N N . GLY A 1 97 ? -22.324 2.949 24.289 1.00 79.38 97 GLY A N 1
ATOM 749 C CA . GLY A 1 97 ? -21.523 3.823 23.416 1.00 79.38 97 GLY A CA 1
ATOM 750 C C . GLY A 1 97 ? -20.850 3.127 22.226 1.00 79.38 97 GLY A C 1
ATOM 751 O O . GLY A 1 97 ? -20.292 3.813 21.374 1.00 79.38 97 GLY A O 1
ATOM 752 N N . ALA A 1 98 ? -20.974 1.799 22.090 1.00 82.44 98 ALA A N 1
ATOM 753 C CA . ALA A 1 98 ? -20.401 1.033 20.974 1.00 82.44 98 ALA A CA 1
ATOM 754 C C . ALA A 1 98 ? -20.769 1.584 19.578 1.00 82.44 98 ALA A C 1
ATOM 756 O O . ALA A 1 98 ? -19.924 1.636 18.690 1.00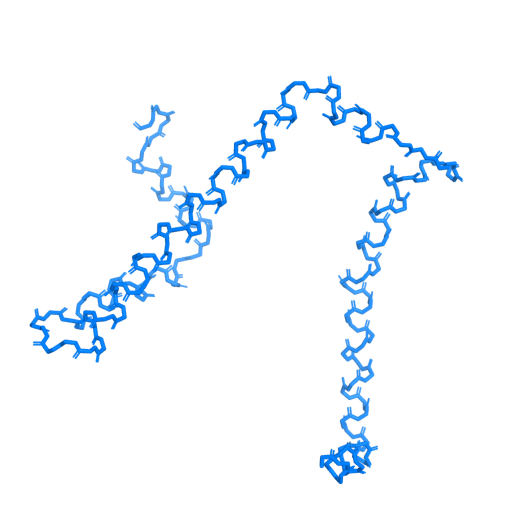 82.44 98 ALA A O 1
ATOM 757 N N . ARG A 1 99 ? -22.005 2.072 19.385 1.00 80.94 99 ARG A N 1
ATOM 758 C CA . ARG A 1 99 ? -22.426 2.687 18.110 1.00 80.94 99 ARG A CA 1
ATOM 759 C C . ARG A 1 99 ? -21.702 3.995 17.802 1.00 80.94 99 ARG A C 1
ATOM 761 O O . ARG A 1 99 ? -21.408 4.244 16.642 1.00 80.94 99 ARG A O 1
ATOM 768 N N . LEU A 1 100 ? -21.426 4.821 18.812 1.00 86.25 100 LEU A N 1
ATOM 769 C CA . LEU A 1 100 ? -20.709 6.082 18.616 1.00 86.25 100 LEU A CA 1
ATOM 770 C C . LEU A 1 100 ? -19.239 5.816 18.271 1.00 86.25 100 LEU A C 1
ATOM 772 O O . LEU A 1 100 ? -18.709 6.436 17.356 1.00 86.25 100 LEU A O 1
ATOM 776 N N . LEU A 1 101 ? -18.617 4.845 18.949 1.00 85.31 101 LEU A N 1
ATOM 777 C CA . LEU A 1 101 ? -17.251 4.409 18.656 1.00 85.31 101 LEU A CA 1
ATOM 778 C C . LEU A 1 101 ? -17.134 3.850 17.229 1.00 85.31 101 LEU A C 1
ATOM 780 O O . LEU A 1 101 ? -16.211 4.194 16.495 1.00 85.31 101 LEU A O 1
ATOM 784 N N . TRP A 1 102 ? -18.109 3.036 16.815 1.00 85.06 102 TRP A N 1
ATOM 785 C CA . TRP A 1 102 ? -18.182 2.509 15.454 1.00 85.06 102 TRP A CA 1
ATOM 786 C C . TRP A 1 102 ? -18.407 3.610 14.414 1.00 85.06 102 TRP A C 1
ATOM 788 O O . TRP A 1 102 ? -17.747 3.604 13.383 1.00 85.06 102 TRP A O 1
ATOM 798 N N . LEU A 1 103 ? -19.290 4.578 14.687 1.00 88.50 103 LEU A N 1
ATOM 799 C CA . LEU A 1 103 ? -19.515 5.721 13.797 1.00 88.50 103 LEU A CA 1
ATOM 800 C C . LEU A 1 103 ? -18.240 6.550 13.622 1.00 88.50 103 LEU A C 1
ATOM 802 O O . LEU A 1 103 ? -17.874 6.847 12.490 1.00 88.50 103 LEU A O 1
ATOM 806 N N . GLY A 1 104 ? -17.539 6.872 14.712 1.00 86.62 104 GLY A N 1
ATOM 807 C CA . GLY A 1 104 ? -16.267 7.600 14.653 1.00 86.62 104 GLY A CA 1
ATOM 808 C C . GLY A 1 104 ? -15.170 6.842 13.902 1.00 86.62 104 GLY A C 1
ATOM 809 O O . GLY A 1 104 ? -14.357 7.450 13.217 1.00 86.62 104 GLY A O 1
ATOM 810 N N . TYR A 1 105 ? -15.166 5.511 13.976 1.00 86.69 105 TYR A N 1
ATOM 811 C CA . TYR A 1 105 ? -14.293 4.687 13.145 1.00 86.69 105 TYR A CA 1
ATOM 812 C C . TYR A 1 105 ? -14.720 4.711 11.668 1.00 86.69 105 TYR A C 1
ATOM 814 O O . TYR A 1 105 ? -13.896 4.949 10.790 1.00 86.69 105 TYR A O 1
ATOM 822 N N . ALA A 1 106 ? -16.007 4.520 11.378 1.00 87.69 106 ALA A N 1
ATOM 823 C CA . ALA A 1 106 ? -16.533 4.432 10.019 1.00 87.69 106 ALA A CA 1
ATOM 824 C C . ALA A 1 106 ? -16.385 5.742 9.227 1.00 87.69 106 ALA A C 1
ATOM 826 O O . ALA A 1 106 ? -16.171 5.697 8.015 1.00 87.69 106 ALA A O 1
ATOM 827 N N . THR A 1 107 ? -16.441 6.904 9.886 1.00 88.12 107 THR A N 1
ATOM 828 C CA . THR A 1 107 ? -16.218 8.199 9.222 1.00 88.12 107 THR A CA 1
ATOM 829 C C . THR A 1 107 ? -14.815 8.314 8.629 1.00 88.12 107 THR A C 1
ATOM 831 O O . THR A 1 107 ? -14.657 8.963 7.596 1.00 88.12 107 THR A O 1
ATOM 834 N N . THR A 1 108 ? -13.810 7.628 9.192 1.00 86.06 108 THR A N 1
ATOM 835 C CA . THR A 1 108 ? -12.442 7.626 8.641 1.00 86.06 108 THR A CA 1
ATOM 836 C C . THR A 1 108 ? -12.361 7.040 7.232 1.00 86.06 108 THR A C 1
ATOM 838 O O . THR A 1 108 ? -11.531 7.484 6.444 1.00 86.06 108 THR A O 1
ATOM 841 N N . PHE A 1 109 ? -13.269 6.131 6.865 1.00 85.50 109 PHE A N 1
ATOM 842 C CA . PHE A 1 109 ? -13.334 5.563 5.515 1.00 85.50 109 PHE A CA 1
ATOM 843 C C . PHE A 1 109 ? -13.949 6.501 4.476 1.00 85.50 109 PHE A C 1
ATOM 845 O O . PHE A 1 109 ? -13.800 6.269 3.278 1.00 85.50 109 PHE A O 1
ATOM 852 N N . ILE A 1 110 ? -14.650 7.545 4.921 1.00 87.50 110 ILE A N 1
ATOM 853 C CA . ILE A 1 110 ? -15.304 8.522 4.044 1.00 87.50 110 ILE A CA 1
ATOM 854 C C . ILE A 1 110 ? -14.323 9.645 3.675 1.00 87.50 110 ILE A C 1
ATOM 856 O O . ILE A 1 110 ? -14.420 10.226 2.593 1.00 87.50 110 ILE A O 1
ATOM 860 N N . TYR A 1 111 ? -13.356 9.951 4.547 1.00 83.81 111 TYR A N 1
ATOM 861 C CA . TYR A 1 111 ? -12.363 10.987 4.276 1.00 83.81 111 TYR A CA 1
ATOM 862 C C . TYR A 1 111 ? -11.382 10.542 3.183 1.00 83.81 111 TYR A C 1
ATOM 864 O O . TYR A 1 111 ? -10.586 9.622 3.357 1.00 83.81 111 TYR A O 1
ATOM 872 N N . GLY A 1 112 ? -11.411 11.239 2.044 1.00 85.00 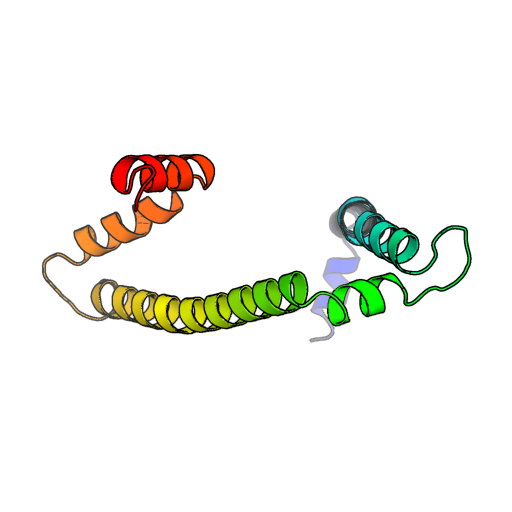112 GLY A N 1
ATOM 873 C CA . GLY A 1 112 ? -10.435 11.047 0.974 1.00 85.00 112 GLY A CA 1
ATOM 874 C C . GLY A 1 112 ? -9.023 11.472 1.395 1.00 85.00 112 GLY A C 1
ATOM 875 O O . GLY A 1 112 ? -8.848 12.400 2.188 1.00 85.00 112 GLY A O 1
ATOM 876 N N . GLY A 1 113 ? -7.999 10.835 0.815 1.00 85.69 113 GLY A N 1
ATOM 877 C CA . GLY A 1 113 ? -6.598 11.038 1.214 1.00 85.69 113 GLY A CA 1
ATOM 878 C C . GLY A 1 113 ? -6.113 12.492 1.147 1.00 85.69 113 GLY A C 1
ATOM 879 O O . GLY A 1 113 ? -5.357 12.925 2.011 1.00 85.69 113 GLY A O 1
ATOM 880 N N . ILE A 1 114 ? -6.596 13.277 0.176 1.00 87.81 114 ILE A N 1
ATOM 881 C CA . ILE A 1 114 ? -6.242 14.702 0.042 1.00 87.81 114 ILE A CA 1
ATOM 882 C C . ILE A 1 114 ? -6.779 15.517 1.226 1.00 87.81 114 ILE A C 1
ATOM 884 O O . ILE A 1 114 ? -6.058 16.337 1.789 1.00 87.81 114 ILE A O 1
ATOM 888 N N . VAL A 1 115 ? -8.030 15.273 1.627 1.00 88.62 115 VAL A N 1
ATOM 889 C CA . VAL A 1 115 ? -8.672 15.978 2.748 1.00 88.62 115 VAL A CA 1
ATOM 890 C C . VAL A 1 115 ? -7.982 15.619 4.060 1.00 88.62 115 VAL A C 1
ATOM 892 O O . VAL A 1 115 ? -7.720 16.503 4.870 1.00 88.62 115 VAL A O 1
ATOM 895 N N . LEU A 1 116 ? -7.623 14.346 4.242 1.00 87.31 116 LEU A N 1
ATOM 896 C CA . LEU A 1 116 ? -6.884 13.888 5.416 1.00 87.31 116 LEU A CA 1
ATOM 897 C C . LEU A 1 116 ? -5.506 14.564 5.515 1.00 87.31 116 LEU A C 1
ATOM 899 O O . LEU A 1 116 ? -5.143 15.066 6.575 1.00 87.31 116 LEU A O 1
ATOM 903 N N . ALA A 1 117 ? -4.759 14.626 4.407 1.00 88.12 117 ALA A N 1
ATOM 904 C CA . ALA A 1 117 ? -3.447 15.271 4.369 1.00 88.12 117 ALA A CA 1
ATOM 905 C C . ALA A 1 117 ? -3.534 16.783 4.640 1.00 88.12 117 ALA A C 1
ATOM 907 O O . ALA A 1 117 ? -2.722 17.329 5.390 1.00 88.12 117 ALA A O 1
ATOM 908 N N . ALA A 1 118 ? -4.537 17.455 4.069 1.00 88.19 118 ALA A N 1
ATOM 909 C CA . ALA A 1 118 ? -4.784 18.872 4.311 1.00 88.19 118 ALA A CA 1
ATOM 910 C C . ALA A 1 118 ? -5.197 19.141 5.766 1.00 88.19 118 ALA A C 1
ATOM 912 O O . ALA A 1 118 ? -4.668 20.060 6.385 1.00 88.19 118 ALA A O 1
ATOM 913 N N . GLY A 1 119 ? -6.087 18.318 6.327 1.00 87.56 119 GLY A N 1
ATOM 914 C CA . GLY A 1 119 ? -6.516 18.410 7.722 1.00 87.56 119 GLY A CA 1
ATOM 915 C C . GLY A 1 119 ? -5.368 18.171 8.700 1.00 87.56 119 GLY A C 1
ATOM 916 O O . GLY A 1 119 ? -5.196 18.949 9.632 1.00 87.56 119 GLY A O 1
ATOM 917 N N . TYR A 1 120 ? -4.529 17.162 8.447 1.00 87.69 120 TYR A N 1
ATOM 918 C CA . TYR A 1 120 ? -3.325 16.918 9.241 1.00 87.69 120 TYR A CA 1
ATOM 919 C C . TYR A 1 120 ? -2.406 18.145 9.232 1.00 87.69 120 TYR A C 1
ATOM 921 O O . TYR A 1 120 ? -2.048 18.659 10.285 1.00 87.69 120 TYR A O 1
ATOM 929 N N . LYS A 1 121 ? -2.091 18.680 8.046 1.00 87.00 121 LYS A N 1
ATOM 930 C CA . LYS A 1 121 ? -1.246 19.876 7.921 1.00 87.00 121 LYS A CA 1
ATOM 931 C C . LYS A 1 121 ? -1.877 21.125 8.552 1.00 87.00 121 LYS A C 1
ATOM 933 O O . LYS A 1 121 ? -1.158 21.983 9.045 1.00 87.00 121 LYS A O 1
ATOM 938 N N . PHE A 1 122 ? -3.202 21.244 8.528 1.00 87.69 122 PHE A N 1
ATOM 939 C CA . PHE A 1 122 ? -3.922 22.345 9.166 1.00 87.69 122 PHE A CA 1
ATOM 940 C C . PHE A 1 122 ? -3.851 22.271 10.696 1.00 87.69 122 PHE A C 1
ATOM 942 O O . PHE A 1 122 ? -3.640 23.292 11.341 1.00 87.69 122 PHE A O 1
ATOM 949 N N . ILE A 1 123 ? -4.009 21.074 11.267 1.00 87.12 123 ILE A N 1
ATOM 950 C CA . ILE A 1 123 ? -4.010 20.857 12.721 1.00 87.12 123 ILE A CA 1
ATOM 951 C C . ILE A 1 123 ? -2.594 20.959 13.303 1.00 87.12 123 ILE A C 1
ATOM 953 O O . ILE A 1 123 ? -2.422 21.546 14.366 1.00 87.12 123 ILE A O 1
ATOM 957 N N . TYR A 1 124 ? -1.599 20.411 12.604 1.00 84.56 124 TYR A N 1
ATOM 958 C CA . TYR A 1 124 ? -0.213 20.297 13.077 1.00 84.56 124 TYR A CA 1
ATOM 959 C C . TYR A 1 124 ? 0.731 21.380 12.497 1.00 84.56 124 TYR A C 1
ATOM 961 O O . TYR A 1 124 ? 1.907 21.440 12.817 1.00 84.56 124 TYR A O 1
ATOM 969 N N . GLY A 1 125 ? 0.238 22.294 11.653 1.00 76.19 125 GLY A N 1
ATOM 970 C CA . GLY A 1 125 ? 0.995 23.466 11.190 1.00 76.19 125 GLY A CA 1
ATOM 971 C C . GLY A 1 125 ? 2.307 23.179 10.421 1.00 76.19 125 GLY A C 1
ATOM 972 O O . GLY A 1 125 ? 2.580 22.048 10.015 1.00 76.19 125 GLY A O 1
ATOM 973 N N . PRO A 1 126 ? 3.115 24.224 10.136 1.00 66.94 126 PRO A N 1
ATOM 974 C CA . PRO A 1 126 ? 4.421 24.096 9.474 1.00 66.94 126 PRO A CA 1
ATOM 975 C C . PRO A 1 126 ? 5.531 23.521 10.370 1.00 66.94 126 PRO A C 1
ATOM 977 O O . PRO A 1 126 ? 6.483 22.957 9.834 1.00 66.94 126 PRO A O 1
ATOM 980 N N . ASP A 1 127 ? 5.401 23.665 11.692 1.00 65.69 127 ASP A N 1
ATOM 981 C CA . ASP A 1 127 ? 6.433 23.317 12.682 1.00 65.69 127 ASP A CA 1
ATOM 982 C C . ASP A 1 127 ? 6.140 22.019 13.466 1.00 65.69 127 ASP A C 1
ATOM 984 O O . ASP A 1 127 ? 6.993 21.573 14.236 1.00 65.69 127 ASP A O 1
ATOM 988 N N . GLY A 1 128 ? 4.997 21.366 13.208 1.00 51.44 128 GLY A N 1
ATOM 989 C CA . GLY A 1 128 ? 4.570 20.124 13.868 1.00 51.44 128 GLY A CA 1
ATOM 990 C C . GLY A 1 128 ? 3.547 20.328 14.979 1.00 51.44 128 GLY A C 1
ATOM 991 O O . GLY A 1 128 ? 3.732 21.238 15.815 1.00 51.44 128 GLY A O 1
#

pLDDT: mean 86.44, std 11.39, range [49.84, 97.5]

Foldseek 3Di:
DPVVVVVQVPDVVSVVVVVVVVVCCCVPPVVVVVVVVCCQQQPVHRGDPVNVVVCVVDPVNVVVVVVVVVVVVVCVVVVVVVVVVLCCQQPPDPDDCNVVSVVVVVVVVVDDPVNVVVVVCVVVDPVD